Protein AF-A0A6A4ALC7-F1 (afdb_monomer_lite)

Radius of gyration: 15.16 Å; chains: 1; bounding box: 27×51×36 Å

Secondary structure (DSSP, 8-state):
---SPEETTEEGGG-HIIIIIIIIIIS---SPPBPPTTHHHHHHHTS---SSHHHHHHHHHHHS---B---SS--HHHHHHHT-TT--TTTSSTTTTT----------

Foldseek 3Di:
DDDQDADPLHGPLQAQCVAVVVQCPVVVDLDAAEDPECSLVCVCVPSVVAVDSLRSLVRSVPRHVHLYYRYDDDCSNVVSQVVPPPDPNVPVCPVRVPPPPPPPPPDD

pLDDT: mean 75.18, std 21.02, range [29.09, 94.0]

InterPro domains:
  IPR001764 Glycoside hydrolase, family 3, N-terminal [PF00933] (4-76)
  IPR017853 Glycoside hydrolase superfamily [SSF51445] (1-76)
  IPR036962 Glycoside hydrolase, family 3, N-terminal domain superfamily [G3DSA:3.20.20.300] (1-91)

Sequence (108 aa):
MENYISVNGVPLVSNTKLMNGLLRDDLGWDGMMVTDYAEIDQLADFHRVARTYDEATRISLTRASADMSMIATDDSFMNGTKARNNINFCCSGTERLLHIPTTEFLLH

Structure (mmCIF, N/CA/C/O backbone):
data_AF-A0A6A4ALC7-F1
#
_entry.id   AF-A0A6A4ALC7-F1
#
loop_
_atom_site.group_PDB
_atom_site.id
_atom_site.type_symbol
_atom_site.label_atom_id
_atom_site.label_alt_id
_atom_site.label_comp_id
_atom_site.label_asym_id
_atom_site.label_entity_id
_atom_site.label_seq_id
_atom_site.pdbx_PDB_ins_code
_atom_site.Cartn_x
_atom_site.Cartn_y
_atom_site.Cartn_z
_atom_site.occupancy
_atom_site.B_iso_or_equiv
_atom_site.auth_seq_id
_atom_site.auth_comp_id
_atom_site.auth_asym_id
_atom_site.auth_atom_id
_atom_site.pdbx_PDB_model_num
ATOM 1 N N . MET A 1 1 ? 5.565 5.545 9.290 1.00 78.88 1 MET A N 1
ATOM 2 C CA . MET A 1 1 ? 6.456 4.657 8.533 1.00 78.88 1 MET A CA 1
ATOM 3 C C . MET A 1 1 ? 6.286 3.262 9.086 1.00 78.88 1 MET A C 1
ATOM 5 O O . MET A 1 1 ? 6.444 3.066 10.288 1.00 78.88 1 MET A O 1
ATOM 9 N N . GLU A 1 2 ? 5.817 2.357 8.243 1.00 82.69 2 GLU A N 1
ATOM 10 C CA . GLU A 1 2 ? 5.620 0.940 8.532 1.00 82.69 2 GLU A CA 1
ATOM 11 C C . GLU A 1 2 ? 6.920 0.133 8.420 1.00 82.69 2 GLU A C 1
ATOM 13 O O . GLU A 1 2 ? 7.987 0.682 8.183 1.00 82.69 2 GLU A O 1
ATOM 18 N N . ASN A 1 3 ? 6.824 -1.179 8.630 1.00 84.56 3 ASN A N 1
ATOM 19 C CA . ASN A 1 3 ? 7.946 -2.109 8.613 1.00 84.56 3 ASN A CA 1
ATOM 20 C C . ASN A 1 3 ? 7.815 -3.097 7.437 1.00 84.56 3 ASN A C 1
ATOM 22 O O . ASN A 1 3 ? 6.700 -3.516 7.133 1.00 84.56 3 ASN A O 1
ATOM 26 N N . TYR A 1 4 ? 8.950 -3.529 6.877 1.00 83.12 4 TYR A N 1
ATOM 27 C CA . TYR A 1 4 ? 9.094 -4.545 5.816 1.00 83.12 4 TYR A CA 1
ATOM 28 C C . TYR A 1 4 ? 8.518 -5.936 6.129 1.00 83.12 4 TYR A C 1
ATOM 30 O O . TYR A 1 4 ? 8.443 -6.811 5.264 1.00 83.12 4 TYR A O 1
ATOM 38 N N . ILE A 1 5 ? 8.210 -6.229 7.393 1.00 86.25 5 ILE A N 1
ATOM 39 C CA . ILE A 1 5 ? 7.806 -7.582 7.769 1.00 86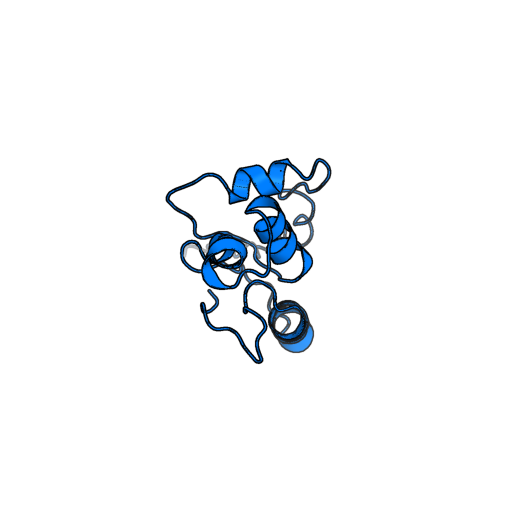.25 5 ILE A CA 1
ATOM 40 C C . ILE A 1 5 ? 6.435 -7.966 7.206 1.00 86.25 5 ILE A C 1
ATOM 42 O O . ILE A 1 5 ? 5.501 -7.176 7.060 1.00 86.25 5 ILE A O 1
ATOM 46 N N . SER A 1 6 ? 6.291 -9.266 6.979 1.00 86.44 6 SER A N 1
ATOM 47 C CA . SER A 1 6 ? 5.011 -9.888 6.690 1.00 86.44 6 SER A CA 1
ATOM 48 C C . SER A 1 6 ? 4.392 -10.413 7.980 1.00 86.44 6 SER A C 1
ATOM 50 O O . SER A 1 6 ? 4.994 -11.223 8.687 1.00 86.44 6 SER A O 1
ATOM 52 N N . VAL A 1 7 ? 3.174 -9.969 8.289 1.00 88.38 7 VAL A N 1
ATOM 53 C CA . VAL A 1 7 ? 2.419 -10.452 9.449 1.00 88.38 7 VAL A CA 1
ATOM 54 C C . VAL A 1 7 ? 1.439 -11.513 8.976 1.00 88.38 7 VAL A C 1
ATOM 56 O O . VAL A 1 7 ? 0.572 -11.250 8.144 1.00 88.38 7 VAL A O 1
ATOM 59 N N . ASN A 1 8 ? 1.579 -12.727 9.511 1.00 87.19 8 ASN A N 1
ATOM 60 C CA . ASN A 1 8 ? 0.781 -13.897 9.130 1.00 87.19 8 ASN A CA 1
ATOM 61 C C . ASN A 1 8 ? 0.801 -14.183 7.615 1.00 87.19 8 ASN A C 1
ATOM 63 O O . ASN A 1 8 ? -0.211 -14.573 7.036 1.00 87.19 8 ASN A O 1
ATOM 67 N N . GLY A 1 9 ? 1.950 -13.962 6.969 1.00 84.75 9 GLY A N 1
ATOM 68 C CA . GLY A 1 9 ? 2.134 -14.188 5.532 1.00 84.75 9 GLY A CA 1
ATOM 69 C C . GLY A 1 9 ? 1.581 -13.079 4.629 1.00 84.75 9 GLY A C 1
ATOM 70 O O . GLY A 1 9 ? 1.686 -13.194 3.411 1.00 84.75 9 GLY A O 1
ATOM 71 N N . VAL A 1 10 ? 1.035 -11.993 5.193 1.00 88.56 10 VAL A N 1
ATOM 72 C CA . VAL A 1 10 ? 0.597 -10.810 4.439 1.00 88.56 10 VAL A CA 1
ATOM 73 C C . VAL A 1 10 ? 1.574 -9.650 4.676 1.00 88.56 10 VAL A C 1
ATOM 75 O O . VAL A 1 10 ? 1.717 -9.212 5.821 1.00 88.56 10 VAL A O 1
ATOM 78 N N . PRO A 1 11 ? 2.266 -9.147 3.633 1.00 90.25 11 PRO A N 1
ATOM 79 C CA . PRO A 1 11 ? 3.131 -7.967 3.740 1.00 90.25 11 PRO A CA 1
ATOM 80 C C . PRO A 1 11 ? 2.362 -6.755 4.270 1.00 90.25 11 PRO A C 1
ATOM 82 O O . PRO A 1 11 ? 1.220 -6.532 3.846 1.00 90.25 11 PRO A O 1
ATOM 85 N N . LEU A 1 12 ? 2.968 -5.973 5.170 1.00 89.38 12 LEU A N 1
ATOM 86 C CA . LEU A 1 12 ? 2.299 -4.853 5.847 1.00 89.38 12 LEU A CA 1
ATOM 87 C C . LEU A 1 12 ? 1.736 -3.822 4.863 1.00 89.38 12 LEU A C 1
ATOM 89 O O . LEU A 1 12 ? 0.579 -3.425 4.994 1.00 89.38 12 LEU A O 1
ATOM 93 N N . VAL A 1 13 ? 2.508 -3.486 3.826 1.00 88.75 13 VAL A N 1
ATOM 94 C CA . VAL A 1 13 ? 2.134 -2.547 2.752 1.00 88.75 13 VAL A CA 1
ATOM 95 C C . VAL A 1 13 ? 0.925 -3.014 1.914 1.00 88.75 13 VAL A C 1
ATOM 97 O O . VAL A 1 13 ? 0.375 -2.264 1.115 1.00 88.75 13 VAL A O 1
ATOM 100 N N . SER A 1 14 ? 0.458 -4.253 2.105 1.00 89.88 14 SER A N 1
ATOM 101 C CA . SER A 1 14 ? -0.748 -4.807 1.469 1.00 89.88 14 SER A CA 1
ATOM 102 C C . SER A 1 14 ? -1.840 -5.222 2.465 1.00 89.88 14 SER A C 1
ATOM 104 O O . SER A 1 14 ? -2.875 -5.764 2.062 1.00 89.88 14 SER A O 1
ATOM 106 N N . ASN A 1 15 ? -1.622 -5.008 3.766 1.00 91.19 15 ASN A N 1
ATOM 107 C CA . ASN A 1 15 ? -2.456 -5.563 4.826 1.00 91.19 15 ASN A CA 1
ATOM 108 C C . ASN A 1 15 ? -3.583 -4.607 5.244 1.00 91.19 15 ASN A C 1
ATOM 110 O O . ASN A 1 15 ? -3.404 -3.719 6.076 1.00 91.19 15 ASN A O 1
ATOM 114 N N . THR A 1 16 ? -4.788 -4.862 4.736 1.00 91.00 16 THR A N 1
ATOM 115 C CA . THR A 1 16 ? -5.985 -4.050 5.015 1.00 91.00 16 THR A CA 1
ATOM 116 C C . THR A 1 16 ? -6.416 -4.056 6.474 1.00 91.00 16 THR A C 1
ATOM 118 O O . THR A 1 16 ? -6.933 -3.055 6.958 1.00 91.00 16 THR A O 1
ATOM 121 N N . LYS A 1 17 ? -6.195 -5.155 7.202 1.00 91.19 17 LYS A N 1
ATOM 122 C CA . LYS A 1 17 ? -6.635 -5.246 8.600 1.00 91.19 17 LYS A CA 1
ATOM 123 C C . LYS A 1 17 ? -5.804 -4.354 9.509 1.00 91.19 17 LYS A C 1
ATOM 125 O O . LYS A 1 17 ? -6.355 -3.735 10.405 1.00 91.19 17 LYS A O 1
ATOM 130 N N . LEU A 1 18 ? -4.494 -4.300 9.278 1.00 90.75 18 LEU A N 1
ATOM 131 C CA . LEU A 1 18 ? -3.600 -3.466 10.078 1.00 90.75 18 LEU A CA 1
ATOM 132 C C . LEU A 1 18 ? -3.662 -2.002 9.639 1.00 90.75 18 LEU A C 1
ATOM 134 O O . LEU A 1 18 ? -3.702 -1.120 10.488 1.00 90.75 18 LEU A O 1
ATOM 138 N N . MET A 1 19 ? -3.702 -1.746 8.330 1.00 89.44 19 MET A N 1
ATOM 139 C CA . MET A 1 19 ? -3.621 -0.375 7.824 1.00 89.44 19 MET A CA 1
ATOM 140 C C . MET A 1 19 ? -4.956 0.349 7.832 1.00 89.44 19 MET A C 1
ATOM 142 O O . MET A 1 19 ? -5.016 1.472 8.304 1.00 89.44 19 MET A O 1
ATOM 146 N N . ASN A 1 20 ? -6.037 -0.277 7.375 1.00 89.06 20 ASN A N 1
ATOM 147 C CA . ASN A 1 20 ? -7.339 0.387 7.391 1.00 89.06 20 ASN A CA 1
ATOM 148 C C . ASN A 1 20 ? -8.065 0.097 8.707 1.00 89.06 20 ASN A C 1
ATOM 150 O O . ASN A 1 20 ? -8.391 1.032 9.421 1.00 89.06 20 ASN A O 1
ATOM 154 N N . GLY A 1 21 ? -8.197 -1.178 9.087 1.00 91.31 21 GLY A N 1
ATOM 155 C CA . GLY A 1 21 ? -8.918 -1.556 10.308 1.00 91.31 21 GLY A CA 1
ATOM 156 C C . GLY A 1 21 ? -8.280 -0.999 11.583 1.00 91.31 21 GLY A C 1
ATOM 157 O O . GLY A 1 21 ? -8.875 -0.195 12.282 1.00 91.31 21 GLY A O 1
ATOM 158 N N . LEU A 1 22 ? -7.042 -1.388 11.883 1.00 91.75 22 LEU A N 1
ATOM 159 C CA . LEU A 1 22 ? -6.413 -0.977 13.137 1.00 91.75 22 LEU A CA 1
ATOM 160 C C . LEU A 1 22 ? -5.977 0.498 13.112 1.00 91.75 22 LEU A C 1
ATOM 162 O O . LEU A 1 22 ? -6.318 1.254 14.014 1.00 91.75 22 LEU A O 1
ATOM 166 N N . LEU A 1 23 ? -5.195 0.917 12.113 1.00 90.00 23 LEU A N 1
ATOM 167 C CA . LEU A 1 23 ? -4.590 2.253 12.116 1.00 90.00 23 LEU A CA 1
ATOM 168 C C . LEU A 1 23 ? -5.602 3.371 11.807 1.00 90.00 23 LEU A C 1
ATOM 170 O O . LEU A 1 23 ? -5.602 4.383 12.508 1.00 90.00 23 LEU A O 1
ATOM 174 N N . ARG A 1 24 ? -6.447 3.218 10.778 1.00 89.56 24 ARG A N 1
ATOM 175 C CA . ARG A 1 24 ? -7.416 4.262 10.397 1.00 89.56 24 ARG A CA 1
ATOM 176 C C . ARG A 1 24 ? -8.728 4.162 11.174 1.00 89.56 24 ARG A C 1
ATOM 178 O O . ARG A 1 24 ? -9.178 5.193 11.658 1.00 89.56 24 ARG A O 1
ATOM 185 N N . ASP A 1 25 ? -9.310 2.972 11.320 1.00 91.88 25 ASP A N 1
ATOM 186 C CA . ASP A 1 25 ? -10.634 2.827 11.941 1.00 91.88 25 ASP A CA 1
ATOM 187 C C . ASP A 1 25 ? -10.541 2.785 13.480 1.00 91.88 25 ASP A C 1
ATOM 189 O O . ASP A 1 25 ? -11.147 3.620 14.149 1.00 91.88 25 ASP A O 1
ATOM 193 N N . ASP A 1 26 ? -9.751 1.870 14.055 1.00 94.00 26 ASP A N 1
ATOM 194 C CA . ASP A 1 26 ? -9.699 1.667 15.514 1.00 94.00 26 ASP A CA 1
ATOM 195 C C . ASP A 1 26 ? -8.895 2.762 16.237 1.00 94.00 26 ASP A C 1
ATOM 197 O O . ASP A 1 26 ? -9.319 3.268 17.278 1.00 94.00 26 ASP A O 1
ATOM 201 N N . LEU A 1 27 ? -7.719 3.128 15.710 1.00 92.44 27 LEU A N 1
ATOM 202 C CA . LEU A 1 27 ? -6.896 4.207 16.269 1.00 92.44 27 LEU A CA 1
ATOM 203 C C . LEU A 1 27 ? -7.370 5.601 15.839 1.00 92.44 27 LEU A C 1
ATOM 205 O O . LEU A 1 27 ? -6.990 6.580 16.483 1.00 92.44 27 LEU A O 1
ATOM 209 N N . GLY A 1 28 ? -8.148 5.711 14.757 1.00 90.38 28 GLY A N 1
ATOM 210 C CA . GLY A 1 28 ? -8.577 7.006 14.224 1.00 90.38 28 GLY A CA 1
ATOM 211 C C . GLY A 1 28 ? -7.419 7.867 13.710 1.00 90.38 28 GLY A C 1
ATOM 212 O O . GLY A 1 28 ? -7.486 9.094 13.787 1.00 90.38 28 GLY A O 1
ATOM 213 N N . TRP A 1 29 ? -6.313 7.263 13.262 1.00 88.69 29 TRP A N 1
ATOM 214 C CA . TRP A 1 29 ? -5.117 8.020 12.901 1.00 88.69 29 TRP A CA 1
ATOM 215 C C . TRP A 1 29 ? -5.242 8.653 11.507 1.00 88.69 29 TRP A C 1
ATOM 217 O O . TRP A 1 29 ? -5.250 7.969 10.482 1.00 88.69 29 TRP A O 1
ATOM 227 N N . ASP A 1 30 ? -5.276 9.985 11.469 1.00 86.38 30 ASP A N 1
ATOM 228 C CA . ASP A 1 30 ? -5.396 10.779 10.235 1.00 86.38 30 ASP A CA 1
ATOM 229 C C . ASP A 1 30 ? -4.065 11.398 9.768 1.00 86.38 30 ASP A C 1
ATOM 231 O O . ASP A 1 30 ? -4.013 12.318 8.959 1.00 86.38 30 ASP A O 1
ATOM 235 N N . GLY A 1 31 ? -2.946 10.904 10.298 1.00 87.06 31 GLY A N 1
ATOM 236 C CA . GLY A 1 31 ? -1.628 11.344 9.859 1.00 87.06 31 GLY A CA 1
ATOM 237 C C . GLY A 1 31 ? -1.251 10.820 8.470 1.00 87.06 31 GLY A C 1
ATOM 238 O O . GLY A 1 31 ? -1.969 10.040 7.839 1.00 87.06 31 GLY A O 1
ATOM 239 N N . MET A 1 32 ? -0.072 11.245 8.015 1.00 86.62 32 MET A N 1
ATOM 240 C CA . MET A 1 32 ? 0.489 10.859 6.723 1.00 86.62 32 MET A CA 1
ATOM 241 C C . MET A 1 32 ? 1.376 9.618 6.852 1.00 86.62 32 MET A C 1
ATOM 243 O O . MET A 1 32 ? 2.328 9.596 7.640 1.00 86.62 32 MET A O 1
ATOM 247 N N . MET A 1 33 ? 1.054 8.574 6.087 1.00 86.69 33 MET A N 1
ATOM 248 C CA . MET A 1 33 ? 1.773 7.302 6.087 1.00 86.69 33 MET A CA 1
ATOM 249 C C . MET A 1 33 ? 2.768 7.220 4.930 1.00 86.69 33 MET A C 1
ATOM 251 O O . MET A 1 33 ? 2.380 7.193 3.763 1.00 86.69 33 MET A O 1
ATOM 255 N N . VAL A 1 34 ? 4.053 7.129 5.270 1.00 88.88 34 VAL A N 1
ATOM 256 C CA . VAL A 1 34 ? 5.152 6.941 4.312 1.00 88.88 34 VAL A CA 1
ATOM 257 C C . VAL A 1 34 ? 5.629 5.498 4.353 1.00 88.88 34 VAL A C 1
ATOM 259 O O . VAL A 1 34 ? 5.953 5.029 5.448 1.00 88.88 34 VAL A O 1
ATOM 262 N N . THR A 1 35 ? 5.744 4.855 3.189 1.00 88.88 35 THR A N 1
ATOM 263 C CA . THR A 1 35 ? 6.353 3.526 3.081 1.00 88.88 35 THR A CA 1
ATOM 264 C C . THR A 1 35 ? 7.837 3.546 3.398 1.00 88.88 35 THR A C 1
ATOM 266 O O . THR A 1 35 ? 8.479 4.589 3.341 1.00 88.88 35 THR A O 1
ATOM 269 N N . ASP A 1 36 ? 8.405 2.388 3.709 1.00 89.38 36 ASP A N 1
ATOM 270 C CA . ASP A 1 36 ? 9.859 2.249 3.777 1.00 89.38 36 ASP A CA 1
ATOM 271 C C . ASP A 1 36 ? 10.468 2.132 2.359 1.00 89.38 36 ASP A C 1
ATOM 273 O O . ASP A 1 36 ? 9.744 2.069 1.352 1.00 89.38 36 ASP A O 1
ATOM 277 N N . TYR A 1 37 ? 11.797 2.149 2.272 1.00 88.88 37 TYR A N 1
ATOM 278 C CA . TYR A 1 37 ? 12.562 2.206 1.027 1.00 88.88 37 TYR A CA 1
ATOM 279 C C . TYR A 1 37 ? 12.225 1.068 0.042 1.00 88.88 37 TYR A C 1
ATOM 281 O O . TYR A 1 37 ? 12.475 -0.108 0.311 1.00 88.88 37 TYR A O 1
ATOM 289 N N . ALA A 1 38 ? 11.692 1.422 -1.129 1.00 88.00 38 ALA A N 1
ATOM 290 C CA . ALA A 1 38 ? 11.307 0.496 -2.203 1.00 88.00 38 ALA A CA 1
ATOM 291 C C . ALA A 1 38 ? 10.317 -0.616 -1.784 1.00 88.00 38 ALA A C 1
ATOM 293 O O . ALA A 1 38 ? 10.161 -1.610 -2.488 1.00 88.00 38 ALA A O 1
ATOM 294 N N . GLU A 1 39 ? 9.601 -0.452 -0.668 1.00 89.50 39 GLU A N 1
ATOM 295 C CA . GLU A 1 39 ? 8.738 -1.499 -0.099 1.00 89.50 39 GLU A CA 1
ATOM 296 C C . GLU A 1 39 ? 7.591 -1.917 -1.037 1.00 89.50 39 GLU A C 1
ATOM 298 O O . GLU A 1 39 ? 7.196 -3.083 -1.100 1.00 89.50 39 GLU A O 1
ATOM 303 N N . ILE A 1 40 ? 7.076 -0.977 -1.832 1.00 88.75 40 ILE A N 1
ATOM 304 C CA . ILE A 1 40 ? 6.053 -1.280 -2.839 1.00 88.75 40 ILE A CA 1
ATOM 305 C C . ILE A 1 40 ? 6.621 -2.209 -3.917 1.00 88.75 40 ILE A C 1
ATOM 307 O O . ILE A 1 40 ? 5.964 -3.180 -4.273 1.00 88.75 40 ILE A O 1
ATOM 311 N N . ASP A 1 41 ? 7.844 -1.989 -4.394 1.00 89.38 41 ASP A N 1
ATOM 312 C CA . ASP A 1 41 ? 8.447 -2.836 -5.431 1.00 89.38 41 ASP A CA 1
ATOM 313 C C . ASP A 1 41 ? 8.786 -4.232 -4.890 1.00 89.38 41 ASP A C 1
ATOM 315 O O . ASP A 1 41 ? 8.616 -5.245 -5.576 1.00 89.38 41 ASP A O 1
ATOM 319 N N . GLN A 1 42 ? 9.115 -4.314 -3.599 1.00 89.38 42 GLN A N 1
ATOM 320 C CA . GLN A 1 42 ? 9.357 -5.575 -2.899 1.00 89.38 42 GLN A CA 1
ATOM 321 C C . GLN A 1 42 ? 8.113 -6.477 -2.828 1.00 89.38 42 GLN A C 1
ATOM 323 O O . GLN A 1 42 ? 8.254 -7.697 -2.683 1.00 89.38 42 GLN A O 1
ATOM 328 N N . LEU A 1 43 ? 6.894 -5.941 -3.005 1.00 89.00 43 LEU A N 1
ATOM 329 C CA . LEU A 1 43 ? 5.692 -6.768 -3.196 1.00 89.00 43 LEU A CA 1
ATOM 330 C C . LEU A 1 43 ? 5.782 -7.645 -4.449 1.00 89.00 43 LEU A C 1
ATOM 332 O O . LEU A 1 43 ? 5.228 -8.750 -4.450 1.00 89.00 43 LEU A O 1
ATOM 336 N N . ALA A 1 44 ? 6.431 -7.157 -5.506 1.00 90.44 44 ALA A N 1
ATOM 337 C CA . ALA A 1 44 ? 6.659 -7.907 -6.734 1.00 90.44 44 ALA A CA 1
ATOM 338 C C . ALA A 1 44 ? 7.926 -8.769 -6.620 1.00 90.44 44 ALA A C 1
ATOM 340 O O . ALA A 1 44 ? 7.868 -9.977 -6.859 1.00 90.44 44 ALA A O 1
ATOM 341 N N . ASP A 1 45 ? 9.036 -8.176 -6.178 1.00 89.00 45 ASP A N 1
ATOM 342 C CA . ASP A 1 45 ? 10.355 -8.813 -6.246 1.00 89.00 45 ASP A CA 1
ATOM 343 C C . ASP A 1 45 ? 10.563 -9.875 -5.158 1.00 89.00 45 ASP A C 1
ATOM 345 O O . ASP A 1 45 ? 10.896 -11.033 -5.447 1.00 89.00 45 ASP A O 1
ATOM 349 N N . PHE 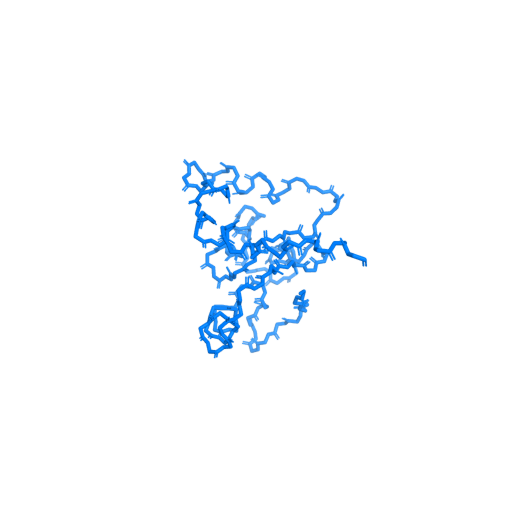A 1 46 ? 10.335 -9.504 -3.895 1.00 88.12 46 PHE A N 1
ATOM 350 C CA . PHE A 1 46 ? 10.611 -10.364 -2.746 1.00 88.12 46 PHE A CA 1
ATOM 351 C C . PHE A 1 46 ? 9.393 -11.196 -2.338 1.00 88.12 46 PHE A C 1
ATOM 353 O O . PHE A 1 46 ? 9.469 -12.423 -2.249 1.00 88.12 46 PHE A O 1
ATOM 360 N N . HIS A 1 47 ? 8.250 -10.544 -2.118 1.00 86.94 47 HIS A N 1
ATOM 361 C CA . HIS A 1 47 ? 7.046 -11.207 -1.617 1.00 86.94 47 HIS A CA 1
ATOM 362 C C . HIS A 1 47 ? 6.243 -11.925 -2.707 1.00 86.94 47 HIS A C 1
ATOM 364 O O . HIS A 1 47 ? 5.424 -12.784 -2.379 1.00 86.94 47 HIS A O 1
ATOM 370 N N . ARG A 1 48 ? 6.476 -11.600 -3.989 1.00 88.44 48 ARG A N 1
ATOM 371 C CA . ARG A 1 48 ? 5.800 -12.198 -5.158 1.00 88.44 48 ARG A CA 1
ATOM 372 C C . ARG A 1 48 ? 4.270 -12.201 -5.045 1.00 88.44 48 ARG A C 1
ATOM 374 O O . ARG A 1 48 ? 3.598 -13.125 -5.503 1.00 88.44 48 ARG A O 1
ATOM 381 N N . VAL A 1 49 ? 3.722 -11.164 -4.413 1.00 88.00 49 VAL A N 1
ATOM 382 C CA . VAL A 1 49 ? 2.276 -10.937 -4.259 1.00 88.00 49 VAL A CA 1
ATOM 383 C C . VAL A 1 49 ? 1.718 -10.203 -5.477 1.00 88.00 49 VAL A C 1
ATOM 385 O O . VAL A 1 49 ? 0.575 -10.440 -5.866 1.00 88.00 49 VAL A O 1
ATOM 388 N N . ALA A 1 50 ? 2.524 -9.332 -6.086 1.00 89.00 50 ALA A N 1
ATOM 389 C CA . ALA A 1 50 ? 2.195 -8.618 -7.312 1.00 89.00 50 ALA A CA 1
ATOM 390 C C . ALA A 1 50 ? 2.9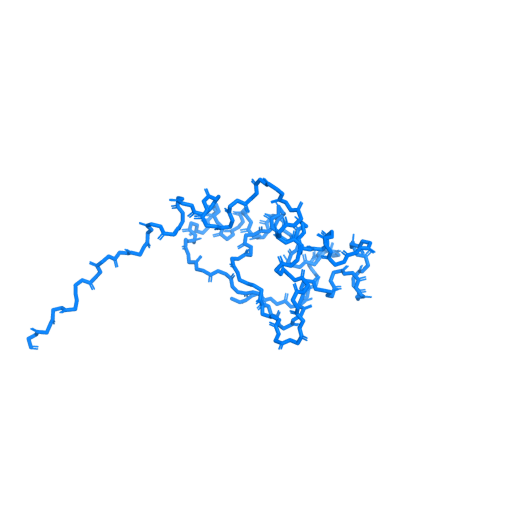58 -9.205 -8.507 1.00 89.00 50 ALA A C 1
ATOM 392 O O . ALA A 1 50 ? 4.097 -9.646 -8.368 1.00 89.00 50 ALA A O 1
ATOM 393 N N . ARG A 1 51 ? 2.341 -9.202 -9.693 1.00 87.38 51 ARG A N 1
ATOM 394 C CA . ARG A 1 51 ? 2.980 -9.675 -10.935 1.00 87.38 51 ARG A CA 1
ATOM 395 C C . ARG A 1 51 ? 3.807 -8.589 -11.620 1.00 87.38 51 ARG A C 1
ATOM 397 O O . ARG A 1 51 ? 4.682 -8.915 -12.414 1.00 87.38 51 ARG A O 1
ATOM 404 N N . THR A 1 52 ? 3.496 -7.322 -11.353 1.00 89.31 52 THR A N 1
ATOM 405 C CA . THR A 1 52 ? 4.166 -6.139 -11.911 1.00 89.31 52 THR A CA 1
ATOM 406 C C . THR A 1 52 ? 4.226 -5.021 -10.868 1.00 89.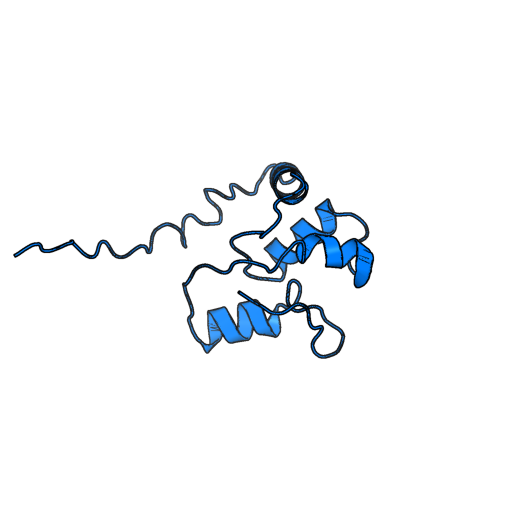31 52 THR A C 1
ATOM 408 O O . THR A 1 52 ? 3.416 -5.001 -9.937 1.00 89.31 52 THR A O 1
ATOM 411 N N . TYR A 1 53 ? 5.135 -4.057 -11.043 1.00 88.06 53 TYR A N 1
ATOM 412 C CA . TYR A 1 53 ? 5.242 -2.877 -10.170 1.00 88.06 53 TYR A CA 1
ATOM 413 C C . TYR A 1 53 ? 3.969 -2.008 -10.175 1.00 88.06 53 TYR A C 1
ATOM 415 O O . TYR A 1 53 ? 3.539 -1.509 -9.133 1.00 88.06 53 TYR A O 1
ATOM 423 N N . ASP A 1 54 ? 3.278 -1.917 -11.317 1.00 87.50 54 ASP A N 1
ATOM 424 C CA . ASP A 1 54 ? 1.973 -1.247 -11.407 1.00 87.50 54 ASP A CA 1
ATOM 425 C C . ASP A 1 54 ? 0.913 -1.954 -10.552 1.00 87.50 54 ASP A C 1
ATOM 427 O O . ASP A 1 54 ? 0.100 -1.314 -9.881 1.00 87.50 54 ASP A O 1
ATOM 431 N N . GLU A 1 55 ? 0.915 -3.292 -10.545 1.00 87.00 55 GLU A N 1
ATOM 432 C CA . GLU A 1 55 ? 0.015 -4.058 -9.690 1.00 87.00 55 GLU A CA 1
ATOM 433 C C . GLU A 1 55 ? 0.380 -3.902 -8.212 1.00 87.00 55 GLU A C 1
ATOM 435 O O . GLU A 1 55 ? -0.521 -3.766 -7.384 1.00 87.00 55 GLU A O 1
ATOM 440 N N . ALA A 1 56 ? 1.669 -3.868 -7.881 1.00 89.38 56 ALA A N 1
ATOM 441 C CA . ALA A 1 56 ? 2.132 -3.625 -6.522 1.00 89.38 56 ALA A CA 1
ATOM 442 C C . ALA A 1 56 ? 1.653 -2.263 -6.001 1.00 89.38 56 ALA A C 1
ATOM 444 O O . ALA A 1 56 ? 1.030 -2.187 -4.941 1.00 89.38 56 ALA A O 1
ATOM 445 N N . THR A 1 57 ? 1.816 -1.215 -6.811 1.00 88.69 57 THR A N 1
ATOM 446 C CA . THR A 1 57 ? 1.300 0.135 -6.538 1.00 88.69 57 THR A CA 1
ATOM 447 C C . THR A 1 57 ? -0.224 0.138 -6.412 1.00 88.69 57 THR A C 1
ATOM 449 O O . THR A 1 57 ? -0.806 0.765 -5.529 1.00 88.69 57 THR A O 1
ATOM 452 N N . ARG A 1 58 ? -0.926 -0.614 -7.266 1.00 86.88 58 ARG A N 1
ATOM 453 C CA . ARG A 1 58 ? -2.386 -0.749 -7.183 1.00 86.88 58 ARG A CA 1
ATOM 454 C C . ARG A 1 58 ? -2.815 -1.391 -5.864 1.00 86.88 58 ARG A C 1
ATOM 456 O O . ARG A 1 58 ? -3.829 -0.971 -5.299 1.00 86.88 58 ARG A O 1
ATOM 463 N N . ILE A 1 59 ? -2.095 -2.419 -5.420 1.00 88.50 59 ILE A N 1
ATOM 464 C CA . ILE A 1 59 ? -2.359 -3.155 -4.184 1.00 88.50 59 ILE A CA 1
ATOM 465 C C . ILE A 1 59 ? -2.122 -2.250 -2.979 1.00 88.50 59 ILE A C 1
ATOM 467 O O . ILE A 1 59 ? -3.026 -2.151 -2.150 1.00 88.50 59 ILE A O 1
ATOM 471 N N . SER A 1 60 ? -0.983 -1.558 -2.907 1.00 88.31 60 SER A N 1
ATOM 472 C CA . SER A 1 60 ? -0.669 -0.674 -1.781 1.00 88.31 60 SER A CA 1
ATOM 473 C C . SER A 1 60 ? -1.708 0.435 -1.621 1.00 88.31 60 SER A C 1
ATOM 475 O O . SER A 1 60 ? -2.180 0.660 -0.517 1.00 88.31 60 SER A O 1
ATOM 477 N N . LEU A 1 61 ? -2.182 1.027 -2.719 1.00 86.88 61 LEU A N 1
ATOM 478 C CA . LEU A 1 61 ? -3.185 2.100 -2.686 1.00 86.88 61 LEU A CA 1
ATOM 479 C C . LEU A 1 61 ? -4.625 1.641 -2.413 1.00 86.88 61 LEU A C 1
ATOM 481 O O . LEU A 1 61 ? -5.466 2.451 -2.038 1.00 86.88 61 LEU A O 1
ATOM 485 N N . THR A 1 62 ? -4.966 0.378 -2.689 1.00 85.94 62 THR A N 1
ATOM 486 C CA . THR A 1 62 ? -6.345 -0.126 -2.476 1.00 85.94 62 THR A CA 1
ATOM 487 C C . THR A 1 62 ? -6.509 -0.905 -1.201 1.00 85.94 62 THR A C 1
ATOM 489 O O . THR A 1 62 ? -7.591 -0.905 -0.617 1.00 85.94 62 THR A O 1
ATOM 492 N N . ARG A 1 63 ? -5.469 -1.639 -0.817 1.00 85.62 63 ARG A N 1
ATOM 493 C CA . ARG A 1 63 ? -5.504 -2.519 0.340 1.00 85.62 63 ARG A CA 1
ATOM 494 C C . ARG A 1 63 ? -4.875 -1.880 1.559 1.00 85.62 63 ARG A C 1
ATOM 496 O O . ARG A 1 63 ? -5.263 -2.279 2.648 1.00 85.62 63 ARG A O 1
ATOM 503 N N . ALA A 1 64 ? -3.957 -0.936 1.394 1.00 84.94 64 ALA A N 1
ATOM 504 C CA . ALA A 1 64 ? -3.367 -0.174 2.482 1.00 84.94 64 ALA A CA 1
ATOM 505 C C . ALA A 1 64 ? -3.645 1.326 2.307 1.00 84.94 64 ALA A C 1
ATOM 507 O O . ALA A 1 64 ? -4.113 1.778 1.262 1.00 84.94 64 ALA A O 1
ATOM 508 N N . SER A 1 65 ? -3.379 2.095 3.359 1.00 81.38 65 SER A N 1
ATOM 509 C CA . SER A 1 65 ? -3.518 3.552 3.380 1.00 81.38 65 SER A CA 1
ATOM 510 C C . SER A 1 65 ? -2.161 4.243 3.222 1.00 81.38 65 SER A C 1
ATOM 512 O O . SER A 1 65 ? -1.830 5.114 4.026 1.00 81.38 65 SER A O 1
ATOM 514 N N . ALA A 1 66 ? -1.347 3.790 2.263 1.00 84.81 66 ALA A N 1
ATOM 515 C CA . ALA A 1 66 ? -0.039 4.378 1.985 1.00 84.81 66 ALA A CA 1
ATOM 516 C C . ALA A 1 66 ? -0.212 5.712 1.239 1.00 84.81 66 ALA A C 1
ATOM 518 O O . ALA A 1 66 ? -0.724 5.737 0.119 1.00 84.81 66 ALA A O 1
ATOM 519 N N . ASP A 1 67 ? 0.223 6.809 1.861 1.00 83.56 67 ASP A N 1
ATOM 520 C CA . ASP A 1 67 ? 0.066 8.172 1.337 1.00 83.56 67 ASP A CA 1
ATOM 521 C C . ASP A 1 67 ? 1.317 8.654 0.586 1.00 83.56 67 ASP A C 1
ATOM 523 O O . ASP A 1 67 ? 1.250 9.569 -0.233 1.00 83.56 67 ASP A O 1
ATOM 527 N N . MET A 1 68 ? 2.475 8.051 0.848 1.00 83.88 68 MET A N 1
ATOM 528 C CA . MET A 1 68 ? 3.731 8.391 0.186 1.00 83.88 68 MET A CA 1
ATOM 529 C C . MET A 1 68 ? 4.596 7.146 0.022 1.00 83.88 68 MET A C 1
ATOM 531 O O . MET A 1 68 ? 4.812 6.412 0.981 1.00 83.88 68 MET A O 1
ATOM 535 N N . SER A 1 69 ? 5.118 6.933 -1.186 1.00 87.38 69 SER A N 1
ATOM 536 C CA . SER A 1 69 ? 6.123 5.903 -1.450 1.00 87.38 69 SER A CA 1
ATOM 537 C C . SER A 1 69 ? 7.518 6.458 -1.198 1.00 87.38 69 SER A C 1
ATOM 539 O O . SER A 1 69 ? 7.889 7.481 -1.779 1.00 87.38 69 SER A O 1
ATOM 541 N N . MET A 1 70 ? 8.307 5.777 -0.371 1.00 87.75 70 MET A N 1
ATOM 542 C CA . MET A 1 70 ? 9.731 6.064 -0.231 1.00 87.75 70 MET A CA 1
ATOM 543 C C . MET A 1 70 ? 10.512 5.281 -1.283 1.00 87.75 70 MET A C 1
ATOM 545 O O . MET A 1 70 ? 11.111 4.245 -1.017 1.00 87.75 70 MET A O 1
ATOM 549 N N . ILE A 1 71 ? 10.514 5.787 -2.509 1.00 83.56 71 ILE A N 1
ATOM 550 C CA . ILE A 1 71 ? 11.389 5.303 -3.574 1.00 83.56 71 ILE A CA 1
ATOM 551 C C . ILE A 1 71 ? 12.215 6.475 -4.092 1.00 83.56 71 ILE A C 1
ATOM 553 O O . ILE A 1 71 ? 11.680 7.538 -4.391 1.00 83.56 71 ILE A O 1
ATOM 557 N N . ALA A 1 72 ? 13.537 6.308 -4.122 1.00 75.38 72 ALA A N 1
ATOM 558 C CA . ALA A 1 72 ? 14.468 7.375 -4.509 1.00 75.38 72 ALA A CA 1
ATOM 559 C C . ALA A 1 72 ? 15.141 7.126 -5.866 1.00 75.38 72 ALA A C 1
ATOM 561 O O . ALA A 1 72 ? 15.902 7.966 -6.338 1.00 75.38 72 ALA A O 1
ATOM 562 N N . THR A 1 73 ? 14.922 5.951 -6.454 1.00 76.88 73 THR A N 1
ATOM 563 C CA . THR A 1 73 ? 15.702 5.445 -7.590 1.00 76.88 73 THR A CA 1
ATOM 564 C C . THR A 1 73 ? 14.892 5.253 -8.862 1.00 76.88 73 THR A C 1
ATOM 566 O O . THR A 1 73 ? 15.503 5.118 -9.917 1.00 76.88 73 THR A O 1
ATOM 569 N N . ASP A 1 74 ? 13.561 5.225 -8.781 1.00 79.25 74 ASP A N 1
ATOM 570 C CA . ASP A 1 74 ? 12.689 4.978 -9.929 1.00 79.25 74 ASP A CA 1
ATOM 571 C C . ASP A 1 74 ? 11.339 5.702 -9.781 1.00 79.25 74 ASP A C 1
ATOM 573 O O . ASP A 1 74 ? 10.882 5.992 -8.673 1.00 79.25 74 ASP A O 1
ATOM 577 N N . ASP A 1 75 ? 10.692 5.948 -10.916 1.00 80.44 75 ASP A N 1
ATOM 578 C CA . ASP A 1 75 ? 9.379 6.573 -11.057 1.00 80.44 75 ASP A CA 1
ATOM 579 C C . ASP A 1 75 ? 8.243 5.528 -11.085 1.00 80.44 75 ASP A C 1
ATOM 581 O O . ASP A 1 75 ? 7.103 5.857 -11.434 1.00 80.44 75 ASP A O 1
ATOM 585 N N . SER A 1 76 ? 8.521 4.268 -10.717 1.00 78.25 76 SER A N 1
ATOM 586 C CA . SER A 1 76 ? 7.584 3.130 -10.755 1.00 78.25 76 SER A CA 1
ATOM 587 C C . SER A 1 76 ? 6.242 3.459 -10.086 1.00 78.25 76 SER A C 1
ATOM 589 O O . SER A 1 76 ? 5.174 3.271 -10.675 1.00 78.25 76 SER A O 1
ATOM 591 N N . PHE A 1 77 ? 6.289 4.073 -8.902 1.00 82.25 77 PHE A N 1
ATOM 592 C CA . PHE A 1 77 ? 5.106 4.511 -8.161 1.00 82.25 77 PHE A CA 1
ATOM 593 C C . PHE A 1 77 ? 4.325 5.626 -8.878 1.00 82.25 77 PHE A C 1
ATOM 595 O O . PHE A 1 77 ? 3.089 5.608 -8.924 1.00 82.25 77 PHE A O 1
ATOM 602 N N . MET A 1 78 ? 5.022 6.599 -9.476 1.00 81.88 78 MET A N 1
ATOM 603 C CA . MET A 1 78 ? 4.380 7.668 -10.251 1.00 81.88 78 MET A CA 1
ATOM 604 C C . MET A 1 78 ? 3.729 7.123 -11.526 1.00 81.88 78 MET A C 1
ATOM 606 O O . MET A 1 78 ? 2.655 7.572 -11.925 1.00 81.88 78 MET A O 1
ATOM 610 N N . ASN A 1 79 ? 4.355 6.143 -12.173 1.00 81.38 79 ASN A N 1
ATOM 611 C CA . ASN A 1 79 ? 3.809 5.520 -13.370 1.00 81.38 79 ASN A CA 1
ATOM 612 C C . ASN A 1 79 ? 2.583 4.648 -13.044 1.00 81.38 79 ASN A C 1
ATOM 614 O O . ASN A 1 79 ? 1.539 4.784 -13.686 1.00 81.38 79 ASN A O 1
ATOM 618 N N . GLY A 1 80 ? 2.661 3.845 -11.978 1.00 77.25 80 GLY A N 1
ATOM 619 C CA . GLY A 1 80 ? 1.555 3.007 -11.511 1.00 77.25 80 GLY A CA 1
ATOM 620 C C . GLY A 1 80 ? 0.337 3.814 -11.044 1.00 77.25 80 GLY A C 1
ATOM 621 O O . GLY A 1 80 ? -0.808 3.403 -11.256 1.00 77.25 80 GLY A O 1
ATOM 622 N N . THR A 1 81 ? 0.555 5.000 -10.463 1.00 76.38 81 THR A N 1
ATOM 623 C CA . THR A 1 81 ? -0.529 5.943 -10.128 1.00 76.38 81 THR A CA 1
ATOM 624 C C . THR A 1 81 ? -1.121 6.612 -11.369 1.00 76.38 81 THR A C 1
ATOM 626 O O . THR A 1 81 ? -2.343 6.707 -11.464 1.00 76.38 81 THR A O 1
ATOM 629 N N . LYS A 1 82 ? -0.306 7.003 -12.361 1.00 70.81 82 LYS A N 1
ATOM 630 C CA . LYS A 1 82 ? -0.787 7.576 -13.636 1.00 70.81 82 LYS A CA 1
ATOM 631 C C . LYS A 1 82 ? -1.599 6.596 -14.480 1.00 70.81 82 LYS A C 1
ATOM 633 O O . LYS A 1 82 ? -2.571 7.006 -15.108 1.00 70.81 82 LYS A O 1
ATOM 638 N N . ALA A 1 83 ? -1.251 5.308 -14.473 1.00 61.94 83 ALA A N 1
ATOM 639 C CA . ALA A 1 83 ? -1.998 4.270 -15.190 1.00 61.94 83 ALA A CA 1
ATOM 640 C C . ALA A 1 83 ? -3.461 4.152 -14.712 1.00 61.94 83 ALA A C 1
ATOM 642 O O . ALA A 1 83 ? -4.342 3.690 -15.445 1.00 61.94 83 ALA A O 1
ATOM 643 N N . ARG A 1 84 ? -3.766 4.630 -13.499 1.00 57.28 84 ARG A N 1
ATOM 644 C CA . ARG A 1 84 ? -5.139 4.897 -13.077 1.00 57.28 84 ARG A CA 1
ATOM 645 C C . ARG A 1 84 ? -5.585 6.240 -13.655 1.00 57.28 84 ARG A C 1
ATOM 647 O O . ARG A 1 84 ? -5.527 7.254 -12.969 1.00 57.28 84 ARG A O 1
ATOM 654 N N . ASN A 1 85 ? -6.194 6.221 -14.840 1.00 46.75 85 ASN A N 1
ATOM 655 C CA . ASN A 1 85 ? -6.930 7.355 -15.440 1.00 46.75 85 ASN A CA 1
ATOM 656 C C . ASN A 1 85 ? -8.056 7.956 -14.554 1.00 46.75 85 ASN A C 1
ATOM 658 O O . ASN A 1 85 ? -8.834 8.777 -15.029 1.00 46.75 85 ASN A O 1
ATOM 662 N N . ASN A 1 86 ? -8.204 7.521 -13.298 1.00 43.66 86 ASN A N 1
ATOM 663 C CA . ASN A 1 86 ? -9.282 7.923 -12.402 1.00 43.66 86 ASN A CA 1
ATOM 664 C C . ASN A 1 86 ? -8.889 7.962 -10.911 1.00 43.66 86 ASN A C 1
ATOM 666 O O . ASN A 1 86 ? -9.761 7.933 -10.047 1.00 43.66 86 ASN A O 1
ATOM 670 N N . ILE A 1 87 ? -7.593 7.994 -10.584 1.00 47.50 87 ILE A N 1
ATOM 671 C CA . ILE A 1 87 ? -7.154 8.400 -9.245 1.00 47.50 87 ILE A CA 1
ATOM 672 C C . ILE A 1 87 ? -6.442 9.724 -9.423 1.00 47.50 87 ILE A C 1
ATOM 674 O O . ILE A 1 87 ? -5.248 9.786 -9.699 1.00 47.50 87 ILE A O 1
ATOM 678 N N . ASN A 1 88 ? -7.187 10.807 -9.235 1.00 39.19 88 ASN A N 1
ATOM 679 C CA . ASN A 1 88 ? -6.555 12.027 -8.785 1.00 39.19 88 ASN A CA 1
ATOM 680 C C . ASN A 1 88 ? -5.887 11.665 -7.452 1.00 39.19 88 ASN A C 1
ATOM 682 O O . ASN A 1 88 ? -6.565 11.630 -6.438 1.00 39.19 88 ASN A O 1
ATOM 686 N N . PHE A 1 89 ? -4.586 11.386 -7.406 1.00 42.88 89 PHE A N 1
ATOM 687 C CA . PHE A 1 89 ? -3.881 11.327 -6.116 1.00 42.88 89 PHE A CA 1
ATOM 688 C C . PHE A 1 89 ? -4.056 12.668 -5.370 1.00 42.88 89 PHE A C 1
ATOM 690 O O . PHE A 1 89 ? -4.139 12.729 -4.151 1.00 42.88 89 PHE A O 1
ATOM 697 N N . CYS A 1 90 ? -4.277 13.733 -6.148 1.00 37.53 90 CYS A N 1
ATOM 698 C CA . CYS A 1 90 ? -4.717 15.046 -5.701 1.00 37.53 90 CYS A CA 1
ATOM 699 C C . CYS A 1 90 ? -6.183 15.109 -5.189 1.00 37.53 90 CYS A C 1
ATOM 701 O O . CYS A 1 90 ? -6.470 15.963 -4.361 1.00 37.53 90 CYS A O 1
ATOM 703 N N . CYS A 1 91 ? -7.105 14.223 -5.614 1.00 29.09 91 CYS A N 1
ATOM 704 C CA . CYS A 1 91 ? -8.554 14.325 -5.319 1.00 29.09 91 CYS A CA 1
ATOM 705 C C . CYS A 1 91 ? -9.288 13.034 -4.874 1.00 29.09 91 CYS A C 1
ATOM 707 O O . CYS A 1 91 ? -10.478 13.091 -4.596 1.00 29.09 91 CYS A O 1
ATOM 709 N N . SER A 1 92 ? -8.652 11.866 -4.760 1.00 32.84 92 SER A N 1
ATOM 710 C CA . SER A 1 92 ? -9.144 10.813 -3.848 1.00 32.84 92 SER A CA 1
ATOM 711 C C . SER A 1 92 ? -8.588 11.018 -2.437 1.00 32.84 92 SER A C 1
ATOM 713 O O . SER A 1 92 ? -8.997 10.331 -1.507 1.00 32.84 92 SER A O 1
ATOM 715 N N . GLY A 1 93 ? -7.667 11.979 -2.293 1.00 38.91 93 GLY A N 1
ATOM 716 C CA . GLY A 1 93 ? -7.198 12.543 -1.038 1.00 38.91 93 GLY A CA 1
ATOM 717 C C . GLY A 1 93 ? -7.862 13.872 -0.670 1.00 38.91 93 GLY A C 1
ATOM 718 O O . GLY A 1 93 ? -7.493 14.416 0.357 1.00 38.91 93 GLY A O 1
ATOM 719 N N . THR A 1 94 ? -8.833 14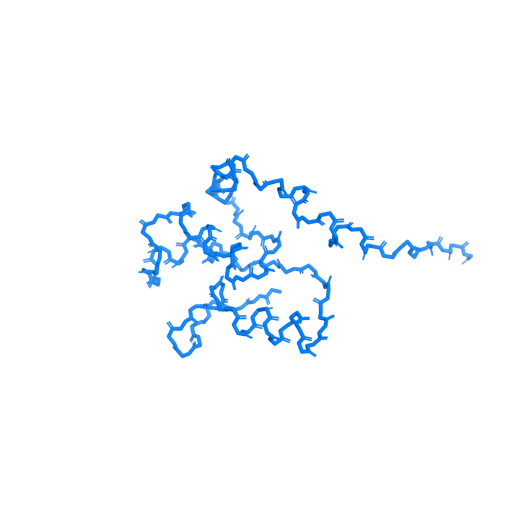.420 -1.419 1.00 36.06 94 THR A N 1
ATOM 720 C CA . THR A 1 94 ? -9.442 15.729 -1.062 1.00 36.06 94 THR A CA 1
ATOM 721 C C . THR A 1 94 ? -10.247 15.729 0.239 1.00 36.06 94 THR A C 1
ATOM 723 O O . THR A 1 94 ? -10.599 16.803 0.708 1.00 36.06 94 THR A O 1
ATOM 726 N N . GLU A 1 95 ? -10.482 14.573 0.866 1.00 37.03 95 GLU A N 1
ATOM 727 C CA . GLU A 1 95 ? -10.971 14.519 2.254 1.00 37.03 95 GLU A CA 1
ATOM 728 C C . GLU A 1 95 ? -9.839 14.428 3.296 1.00 37.03 95 GLU A C 1
ATOM 730 O O . GLU A 1 95 ? -10.049 14.819 4.436 1.00 37.03 95 GLU A O 1
ATOM 735 N N . ARG A 1 96 ? -8.623 13.999 2.918 1.00 41.41 96 ARG A N 1
ATOM 736 C CA . ARG A 1 96 ? -7.463 13.852 3.827 1.00 41.41 96 ARG A CA 1
ATOM 737 C C . ARG A 1 96 ? -6.382 14.930 3.692 1.00 41.41 96 ARG A C 1
ATOM 739 O O . ARG A 1 96 ? -5.658 15.202 4.637 1.00 41.41 96 ARG A O 1
ATOM 746 N N . LEU A 1 97 ? -6.288 15.603 2.546 1.00 36.75 97 LEU A N 1
ATOM 747 C CA . LEU A 1 97 ? -5.379 16.737 2.317 1.00 36.75 97 LEU A CA 1
ATOM 748 C C . LEU A 1 97 ? -5.895 18.055 2.921 1.00 36.75 97 LEU A C 1
ATOM 750 O O . LEU A 1 97 ? -5.162 19.040 2.942 1.00 36.75 97 LEU A O 1
ATOM 754 N N . LEU A 1 98 ? -7.138 18.082 3.414 1.00 32.25 98 LEU A N 1
ATOM 755 C CA . LEU A 1 98 ? -7.806 19.275 3.948 1.00 32.25 98 LEU A CA 1
ATOM 756 C C . LEU A 1 98 ? -7.938 19.289 5.481 1.00 32.25 98 LEU A C 1
ATOM 758 O O . LEU A 1 98 ? -8.590 20.180 6.020 1.00 32.25 98 LEU A O 1
ATOM 762 N N . HIS A 1 99 ? -7.276 18.367 6.190 1.00 34.41 99 HIS A N 1
ATOM 763 C CA . HIS A 1 99 ? -7.115 18.423 7.647 1.00 34.41 99 HIS A CA 1
ATOM 764 C C . HIS A 1 99 ? -5.658 18.690 8.049 1.00 34.41 99 HIS A C 1
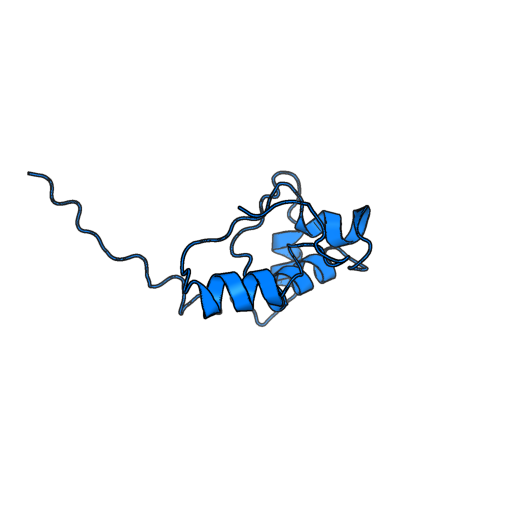ATOM 766 O O . HIS A 1 99 ? -5.089 18.041 8.920 1.00 34.41 99 HIS A O 1
ATOM 772 N N . ILE A 1 100 ? -5.031 19.682 7.414 1.00 36.41 100 ILE A N 1
ATOM 773 C CA . ILE A 1 100 ? -3.942 20.406 8.070 1.00 36.41 100 ILE A CA 1
ATOM 774 C C . ILE A 1 100 ? -4.647 21.452 8.939 1.00 36.41 100 ILE A C 1
ATOM 776 O O . ILE A 1 100 ? -5.148 22.431 8.378 1.00 36.41 100 ILE A O 1
ATOM 780 N N . PRO A 1 101 ? -4.774 21.276 10.270 1.00 33.06 101 PRO A N 1
ATOM 781 C CA . PRO A 1 101 ? -5.252 22.362 11.105 1.00 33.06 101 PRO A CA 1
ATOM 782 C C . PRO A 1 101 ? -4.301 23.535 10.887 1.00 33.06 101 PRO A C 1
ATOM 784 O O . PRO A 1 101 ? -3.091 23.420 11.081 1.00 33.06 101 PRO A O 1
ATOM 787 N N . THR A 1 102 ? -4.845 24.660 10.436 1.00 37.69 102 THR A N 1
ATOM 788 C CA . THR A 1 102 ? -4.162 25.948 10.420 1.00 37.69 102 THR A CA 1
ATOM 789 C C . THR A 1 102 ? -3.886 26.344 11.868 1.00 37.69 102 THR A C 1
ATOM 791 O O . THR A 1 102 ? -4.614 27.140 12.456 1.00 37.69 102 THR A O 1
ATOM 794 N N . THR A 1 103 ? -2.872 25.750 12.492 1.00 37.00 103 THR A N 1
ATOM 795 C CA . THR A 1 103 ? -2.295 26.302 13.709 1.00 37.00 103 THR A CA 1
ATOM 796 C C . THR A 1 103 ? -1.548 27.548 13.281 1.00 37.00 103 THR A C 1
ATOM 798 O O . THR A 1 103 ? -0.432 27.477 12.763 1.00 37.00 103 THR A O 1
ATOM 801 N N . GLU A 1 104 ? -2.230 28.681 13.429 1.00 36.94 104 GLU A N 1
ATOM 802 C CA . GLU A 1 104 ? -1.625 30.000 13.433 1.00 36.94 104 GLU A CA 1
ATOM 803 C C . GLU A 1 104 ? -0.352 29.957 14.274 1.00 36.94 104 GLU A C 1
ATOM 805 O O . GLU A 1 104 ? -0.354 29.649 15.467 1.00 36.94 104 GLU A O 1
ATOM 810 N N . PHE A 1 105 ? 0.752 30.268 13.612 1.00 33.78 105 PHE A N 1
ATOM 811 C CA . PHE A 1 105 ? 2.009 30.605 14.240 1.00 33.78 105 PHE A CA 1
ATOM 812 C C . PHE A 1 105 ? 1.812 31.975 14.912 1.00 33.78 105 PHE A C 1
ATOM 814 O O . PHE A 1 105 ? 2.113 33.018 14.334 1.00 33.78 105 PHE A O 1
ATOM 821 N N . LEU A 1 106 ? 1.220 31.982 16.110 1.00 32.94 106 LEU A N 1
ATOM 822 C CA . LEU A 1 106 ? 1.196 33.141 16.998 1.00 32.94 106 LEU A CA 1
ATOM 823 C C . LEU A 1 106 ? 2.628 33.396 17.482 1.00 32.94 106 LEU A C 1
ATOM 825 O O . LEU A 1 106 ? 3.071 32.847 18.487 1.00 32.94 106 LEU A O 1
ATOM 829 N N . LEU A 1 107 ? 3.357 34.228 16.739 1.00 31.75 107 LEU A N 1
ATOM 830 C CA . LEU A 1 107 ? 4.520 34.944 17.253 1.00 31.75 107 LEU A CA 1
ATOM 831 C C . LEU A 1 107 ? 4.024 36.045 18.207 1.00 31.75 107 LEU A C 1
ATOM 833 O O . LEU A 1 107 ? 3.405 37.022 17.779 1.00 31.75 107 LEU A O 1
ATOM 837 N N . HIS A 1 108 ? 4.292 35.859 19.497 1.00 39.56 108 HIS A N 1
ATOM 838 C CA . HIS A 1 108 ? 4.610 36.921 20.452 1.00 39.56 108 HIS A CA 1
ATOM 839 C C . HIS A 1 108 ? 5.998 36.625 21.013 1.00 39.56 108 HIS A C 1
ATOM 841 O O . HIS A 1 108 ? 6.253 35.437 21.318 1.00 39.56 108 HIS A O 1
#

Organism: NCBI:txid129364